Protein AF-A0A5B9FRE2-F1 (afdb_monomer_lite)

Radius of gyration: 11.08 Å; chains: 1; bounding box: 24×25×24 Å

Secondary structure (DSSP, 8-state):
-BPPHHHHHHHHTT-TTHHHHHHHHHT-SS--B--HHHHHHHHHHHHT-

Sequence (49 aa):
MFIDSSALVEILTDAPRRQDLLDRMANSPTRFSTSATVIYETTVVISSR

Foldseek 3Di:
DEDALVLVLCLVVVHPCNVVSVVCVVPDPDDYDYDPVRVVSNVCVVVVD

pLDDT: mean 92.97, std 4.55, range [66.62, 97.0]

Structure (mmCIF, N/CA/C/O backbone):
data_AF-A0A5B9FRE2-F1
#
_entry.id   AF-A0A5B9FRE2-F1
#
loop_
_atom_site.group_PDB
_atom_site.id
_atom_site.type_symbol
_atom_site.label_atom_id
_atom_site.label_alt_id
_atom_site.label_comp_id
_atom_site.label_asym_id
_atom_site.label_entity_id
_atom_site.label_seq_id
_atom_site.pdbx_PDB_ins_code
_atom_site.Cartn_x
_atom_site.Cartn_y
_atom_site.Cartn_z
_atom_site.occupancy
_atom_site.B_iso_or_equiv
_atom_site.auth_seq_id
_atom_site.auth_comp_id
_atom_site.auth_asym_id
_atom_site.auth_atom_id
_atom_site.pdbx_PDB_model_num
ATOM 1 N N . MET A 1 1 ? 11.506 -1.938 -5.768 1.00 87.06 1 MET A N 1
ATOM 2 C CA . MET A 1 1 ? 11.301 -1.366 -4.417 1.00 87.06 1 MET A CA 1
ATOM 3 C C . MET A 1 1 ? 10.152 -2.091 -3.719 1.00 87.06 1 MET A C 1
ATOM 5 O O . MET A 1 1 ? 9.158 -2.385 -4.377 1.00 87.06 1 MET A O 1
ATOM 9 N N . PHE A 1 2 ? 10.282 -2.409 -2.428 1.00 91.62 2 PHE A N 1
ATOM 10 C CA . PHE A 1 2 ? 9.178 -2.957 -1.628 1.00 91.62 2 PHE A CA 1
ATOM 11 C C . PHE A 1 2 ? 8.449 -1.819 -0.904 1.00 91.62 2 PHE A C 1
ATOM 13 O O . PHE A 1 2 ? 9.110 -0.929 -0.370 1.00 91.62 2 PHE A O 1
ATOM 20 N N . ILE A 1 3 ? 7.117 -1.830 -0.925 1.00 93.69 3 ILE A N 1
ATOM 21 C CA . ILE A 1 3 ? 6.272 -0.849 -0.239 1.00 93.69 3 ILE A CA 1
ATOM 22 C C . ILE A 1 3 ? 5.734 -1.486 1.039 1.00 93.69 3 ILE A C 1
ATOM 24 O O . ILE A 1 3 ? 5.056 -2.514 0.980 1.00 93.69 3 ILE A O 1
ATOM 28 N N . ASP A 1 4 ? 6.041 -0.848 2.162 1.00 94.44 4 ASP A N 1
ATOM 29 C CA . ASP A 1 4 ? 5.616 -1.246 3.501 1.00 94.44 4 ASP A CA 1
ATOM 30 C C . ASP A 1 4 ? 4.265 -0.619 3.900 1.00 94.44 4 ASP A C 1
ATOM 32 O O . ASP A 1 4 ? 3.829 0.377 3.311 1.00 94.44 4 ASP A O 1
ATOM 36 N N . SER A 1 5 ? 3.609 -1.187 4.916 1.00 94.44 5 SER A N 1
ATOM 37 C CA . SER A 1 5 ? 2.274 -0.772 5.367 1.00 94.44 5 SER A CA 1
ATOM 38 C C . SER A 1 5 ? 2.257 0.668 5.876 1.00 94.44 5 SER A C 1
ATOM 40 O O . SER A 1 5 ? 1.304 1.399 5.607 1.00 94.44 5 SER A O 1
ATOM 42 N N . SER A 1 6 ? 3.340 1.112 6.519 1.00 94.19 6 SER A N 1
ATOM 43 C CA . SER A 1 6 ? 3.537 2.492 6.980 1.00 94.19 6 SER A CA 1
ATOM 44 C C . SER A 1 6 ? 3.447 3.525 5.847 1.00 94.19 6 SER A C 1
ATOM 46 O O . SER A 1 6 ? 2.726 4.516 5.966 1.00 94.19 6 SER A O 1
ATOM 48 N N . ALA A 1 7 ? 4.115 3.262 4.721 1.00 94.38 7 ALA A N 1
ATOM 49 C CA . ALA A 1 7 ? 4.096 4.137 3.552 1.00 94.38 7 ALA A CA 1
ATOM 50 C C . A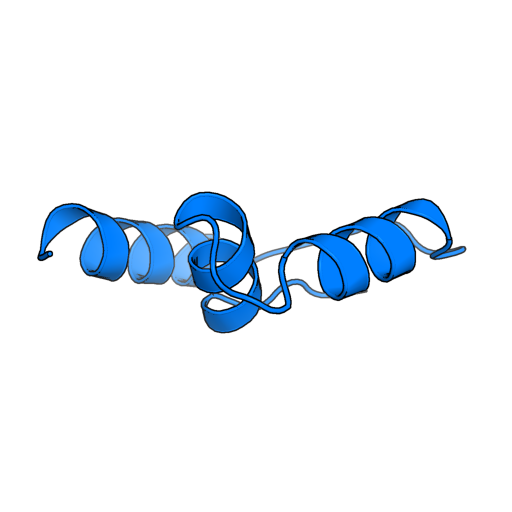LA A 1 7 ? 2.713 4.171 2.887 1.00 94.38 7 ALA A C 1
ATOM 52 O O . ALA A 1 7 ? 2.257 5.235 2.472 1.00 94.38 7 ALA A O 1
ATOM 53 N N . LEU A 1 8 ? 2.024 3.025 2.813 1.00 94.81 8 LEU A N 1
ATOM 54 C CA . LEU A 1 8 ? 0.659 2.970 2.283 1.00 94.81 8 LEU A CA 1
ATOM 55 C C . LEU A 1 8 ? -0.322 3.749 3.162 1.00 94.81 8 LEU A C 1
ATOM 57 O O . LEU A 1 8 ? -1.133 4.499 2.630 1.00 94.81 8 LEU A O 1
ATOM 61 N N . VAL A 1 9 ? -0.235 3.614 4.488 1.00 95.06 9 VAL A N 1
ATOM 62 C CA . VAL A 1 9 ? -1.073 4.387 5.416 1.00 95.06 9 VAL A CA 1
ATOM 63 C C . VAL A 1 9 ? -0.814 5.879 5.236 1.00 95.06 9 VAL A C 1
ATOM 65 O O . VAL A 1 9 ? -1.760 6.632 5.049 1.00 95.06 9 VAL A O 1
ATOM 68 N N . GLU A 1 10 ? 0.448 6.307 5.218 1.00 95.19 10 GLU A N 1
ATOM 69 C CA . GLU A 1 10 ? 0.799 7.722 5.071 1.00 95.19 10 GLU A CA 1
ATOM 70 C C . GLU A 1 10 ? 0.277 8.328 3.758 1.00 95.19 10 GLU A C 1
ATOM 72 O O . GLU A 1 10 ? -0.245 9.446 3.758 1.00 95.19 10 GLU A O 1
ATOM 77 N N . ILE A 1 11 ? 0.350 7.571 2.658 1.00 94.31 11 ILE A N 1
ATOM 78 C CA . ILE A 1 11 ? -0.192 7.994 1.364 1.00 94.31 11 ILE A CA 1
ATOM 79 C C . ILE A 1 11 ? -1.722 8.073 1.393 1.00 94.31 11 ILE A C 1
ATOM 81 O O . ILE A 1 11 ? -2.287 9.052 0.911 1.00 94.31 11 ILE A O 1
ATOM 85 N N . LEU A 1 12 ? -2.388 7.053 1.937 1.00 93.56 12 LEU A N 1
ATOM 86 C CA . LEU A 1 12 ? -3.846 6.920 1.898 1.00 93.56 12 LEU A CA 1
ATOM 87 C C . LEU A 1 12 ? -4.572 7.808 2.919 1.00 93.56 12 LEU A C 1
ATOM 89 O O . LEU A 1 12 ? -5.758 8.068 2.743 1.00 93.56 12 LEU A O 1
ATOM 93 N N . THR A 1 13 ? -3.890 8.281 3.966 1.00 93.62 13 THR A N 1
ATOM 94 C CA . THR A 1 13 ? -4.470 9.175 4.9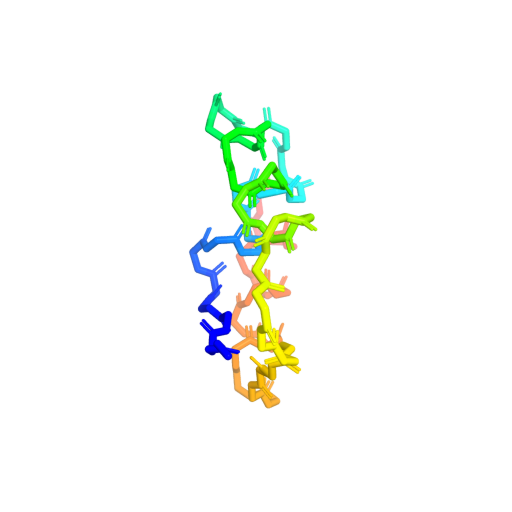84 1.00 93.62 13 THR A CA 1
ATOM 95 C C . THR A 1 13 ? -4.073 10.643 4.813 1.00 93.62 13 THR A C 1
ATOM 97 O O . THR A 1 13 ? -4.186 11.404 5.771 1.00 93.62 13 THR A O 1
ATOM 100 N N . ASP A 1 14 ? -3.542 11.038 3.651 1.00 88.94 14 ASP A N 1
ATOM 101 C CA . ASP A 1 14 ? -3.082 12.408 3.369 1.00 88.94 14 ASP A CA 1
ATOM 102 C C . ASP A 1 14 ? -2.126 12.988 4.427 1.00 88.94 14 ASP A C 1
ATOM 104 O O . ASP A 1 14 ? -2.141 14.180 4.743 1.00 88.94 14 ASP A O 1
ATOM 108 N N . ALA A 1 15 ? -1.265 12.137 4.988 1.00 91.50 15 ALA A N 1
ATOM 109 C CA . ALA A 1 15 ? -0.322 12.554 6.015 1.00 91.50 15 ALA A CA 1
ATOM 110 C C . ALA A 1 15 ? 0.839 13.389 5.421 1.00 91.50 15 ALA A C 1
ATOM 112 O O . ALA A 1 15 ? 1.086 1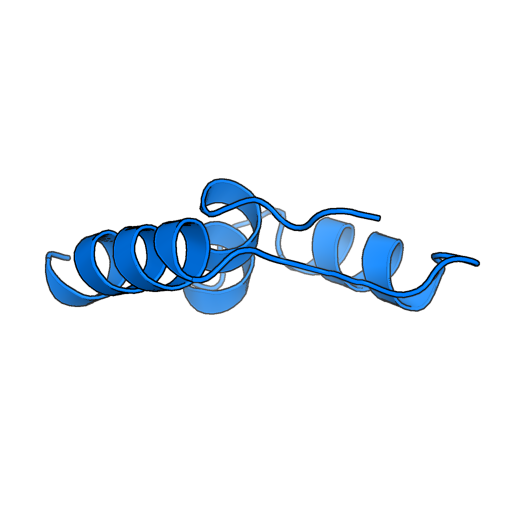3.358 4.210 1.00 91.50 15 ALA A O 1
ATOM 113 N N . PRO A 1 16 ? 1.572 14.160 6.252 1.00 93.38 16 PRO A N 1
ATOM 114 C CA . PRO A 1 16 ? 2.464 15.222 5.779 1.00 93.38 16 PRO A CA 1
ATOM 115 C C . PRO A 1 16 ? 3.533 14.803 4.761 1.00 93.38 16 PRO A C 1
ATOM 117 O O . PRO A 1 16 ? 3.916 15.624 3.928 1.00 93.38 16 PRO A O 1
ATOM 120 N N . ARG A 1 17 ? 4.022 13.553 4.786 1.00 93.12 17 ARG A N 1
ATOM 121 C CA . ARG A 1 17 ? 5.062 13.089 3.848 1.00 93.12 17 ARG A CA 1
ATOM 122 C C . ARG A 1 17 ? 4.504 12.374 2.620 1.00 93.12 17 ARG A C 1
ATOM 124 O O . ARG A 1 17 ? 5.292 11.862 1.827 1.00 93.12 17 ARG A O 1
ATOM 131 N N . ARG A 1 18 ? 3.180 12.369 2.407 1.00 94.31 18 ARG A N 1
ATOM 132 C CA . ARG A 1 18 ? 2.545 11.750 1.230 1.00 94.31 18 ARG A CA 1
ATOM 133 C C . ARG A 1 18 ? 3.226 12.172 -0.071 1.00 94.31 18 ARG A C 1
ATOM 135 O O . ARG A 1 18 ? 3.538 11.316 -0.891 1.00 94.31 18 ARG A O 1
ATOM 142 N N . GLN A 1 19 ? 3.456 13.473 -0.263 1.00 94.38 19 GLN A N 1
ATOM 143 C CA . GLN A 1 19 ? 4.013 13.978 -1.520 1.00 94.38 19 GLN A CA 1
ATOM 144 C C . GLN A 1 19 ? 5.455 13.498 -1.741 1.00 94.38 19 GLN A C 1
ATOM 146 O O . GLN A 1 19 ? 5.755 13.001 -2.816 1.00 94.38 19 GLN A O 1
ATOM 151 N N . ASP A 1 20 ? 6.303 13.534 -0.707 1.00 94.50 20 ASP A N 1
ATOM 152 C CA . ASP A 1 20 ? 7.677 13.008 -0.771 1.00 94.50 20 ASP A CA 1
ATOM 153 C C . ASP A 1 20 ? 7.698 11.514 -1.135 1.00 94.50 20 ASP A C 1
ATOM 155 O O . ASP A 1 20 ? 8.482 11.074 -1.977 1.00 94.50 20 ASP A O 1
ATOM 159 N N . LEU A 1 21 ? 6.792 10.720 -0.555 1.00 93.12 21 LEU A N 1
ATOM 160 C CA . LEU A 1 21 ? 6.674 9.295 -0.870 1.00 93.12 21 LEU A CA 1
ATOM 161 C C . LEU A 1 21 ? 6.213 9.057 -2.313 1.00 93.12 21 LEU A C 1
ATOM 163 O O . LEU A 1 21 ? 6.795 8.218 -3.005 1.00 93.12 21 LEU A O 1
ATOM 167 N N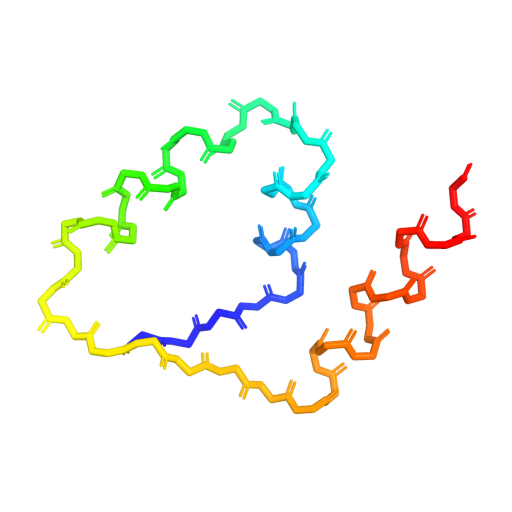 . LEU A 1 22 ? 5.211 9.803 -2.781 1.00 93.44 22 LEU A N 1
ATOM 168 C CA . LEU A 1 22 ? 4.724 9.710 -4.159 1.00 93.44 22 LEU A CA 1
ATOM 169 C C . LEU A 1 22 ? 5.789 10.152 -5.164 1.00 93.44 22 LEU A C 1
ATOM 171 O O . LEU A 1 22 ? 5.972 9.478 -6.175 1.00 93.44 22 LEU A O 1
ATOM 175 N N . ASP A 1 23 ? 6.545 11.208 -4.869 1.00 94.38 23 ASP A N 1
ATOM 176 C CA . ASP A 1 23 ? 7.631 11.689 -5.723 1.00 94.38 23 ASP A CA 1
ATOM 177 C C . ASP A 1 23 ? 8.775 10.666 -5.788 1.00 94.38 23 ASP A C 1
ATOM 179 O O . ASP A 1 23 ? 9.322 10.393 -6.860 1.00 94.38 23 ASP A O 1
ATOM 183 N N . ARG A 1 24 ? 9.111 10.020 -4.665 1.00 90.94 24 ARG A N 1
ATOM 184 C CA . ARG A 1 24 ? 10.094 8.923 -4.633 1.00 90.94 24 ARG A CA 1
ATOM 185 C C . ARG A 1 24 ? 9.635 7.705 -5.428 1.00 90.94 24 ARG A C 1
ATOM 187 O O . ARG A 1 24 ? 10.465 7.042 -6.049 1.00 90.94 24 ARG A O 1
ATOM 194 N N . MET A 1 25 ? 8.338 7.404 -5.417 1.00 90.88 25 MET A N 1
ATOM 195 C CA . MET A 1 25 ? 7.764 6.351 -6.252 1.00 90.88 25 MET A CA 1
ATOM 196 C C . MET A 1 25 ? 7.771 6.760 -7.732 1.00 90.88 25 MET A C 1
ATOM 198 O O . MET A 1 25 ? 8.242 6.003 -8.571 1.00 90.88 25 MET A O 1
ATOM 202 N N . ALA A 1 26 ? 7.355 7.973 -8.080 1.00 92.00 26 ALA A N 1
ATOM 203 C CA . ALA A 1 26 ? 7.356 8.441 -9.467 1.00 92.00 26 ALA A CA 1
ATOM 204 C C . ALA A 1 26 ? 8.760 8.411 -10.101 1.00 92.00 26 ALA A C 1
ATOM 206 O O . ALA A 1 26 ? 8.904 8.069 -11.272 1.00 92.00 26 ALA A O 1
ATOM 207 N N . ASN A 1 27 ? 9.795 8.710 -9.312 1.00 92.81 27 ASN A N 1
ATOM 208 C CA . ASN A 1 27 ? 11.183 8.745 -9.769 1.00 92.81 27 ASN A CA 1
ATOM 209 C C . ASN A 1 27 ? 11.948 7.422 -9.567 1.00 92.81 27 ASN A C 1
ATOM 211 O O . ASN A 1 27 ? 13.146 7.360 -9.851 1.00 92.81 27 ASN A O 1
ATOM 215 N N . SER A 1 28 ? 11.311 6.357 -9.062 1.00 89.25 28 SER A N 1
ATOM 216 C CA . SER A 1 28 ? 12.021 5.096 -8.834 1.00 89.25 28 SER A CA 1
ATOM 217 C C . SER A 1 28 ? 12.295 4.377 -10.159 1.00 89.25 28 SER A C 1
ATOM 219 O O . SER A 1 28 ? 11.360 4.079 -10.901 1.00 89.25 28 SER A O 1
ATOM 221 N N . PRO A 1 29 ? 13.546 3.970 -10.436 1.00 88.69 29 PRO A N 1
ATOM 222 C CA . PRO A 1 29 ? 13.874 3.205 -11.639 1.00 88.69 29 PRO A CA 1
ATOM 223 C C . PRO A 1 29 ? 13.441 1.730 -11.550 1.00 88.69 29 PRO A C 1
ATOM 225 O O . PRO A 1 29 ? 13.644 0.965 -12.491 1.00 88.69 29 PRO A O 1
ATOM 228 N N . THR A 1 30 ? 12.879 1.292 -10.416 1.00 89.31 30 THR A N 1
ATOM 229 C CA . THR A 1 30 ? 12.515 -0.111 -10.168 1.00 89.31 30 THR A CA 1
ATOM 230 C C . THR A 1 30 ? 11.015 -0.276 -9.974 1.00 89.31 30 THR A C 1
ATOM 232 O O . THR A 1 30 ? 10.366 0.579 -9.380 1.00 89.31 30 THR A O 1
ATOM 235 N N . ARG A 1 31 ? 10.468 -1.422 -10.403 1.00 88.25 31 ARG A N 1
ATOM 236 C CA . ARG A 1 31 ? 9.064 -1.768 -10.139 1.00 88.25 31 ARG A CA 1
ATOM 237 C C . ARG A 1 31 ? 8.778 -1.848 -8.639 1.00 88.25 31 ARG A C 1
ATOM 239 O O . ARG A 1 31 ? 9.641 -2.232 -7.839 1.00 88.25 31 ARG A O 1
ATOM 246 N N . PHE A 1 32 ? 7.539 -1.533 -8.285 1.00 90.56 32 PHE A N 1
ATOM 247 C CA . PHE A 1 32 ? 7.024 -1.668 -6.930 1.00 90.56 32 PHE A CA 1
ATOM 248 C C . PHE A 1 32 ? 6.456 -3.057 -6.693 1.00 90.56 32 PHE A C 1
ATOM 250 O O . PHE A 1 32 ? 5.895 -3.683 -7.590 1.00 90.56 32 PHE A O 1
ATOM 257 N N . SER A 1 33 ? 6.598 -3.521 -5.463 1.00 93.44 33 SER A N 1
ATOM 258 C CA . SER A 1 33 ? 5.968 -4.740 -4.977 1.00 93.44 33 SER A CA 1
ATOM 259 C C . SER A 1 33 ? 5.543 -4.529 -3.534 1.00 93.44 33 SER A C 1
ATOM 261 O O . SER A 1 33 ? 6.141 -3.727 -2.818 1.00 93.44 33 SER A O 1
ATOM 263 N N . THR A 1 34 ? 4.513 -5.246 -3.119 1.00 94.88 34 THR A N 1
ATOM 264 C CA . THR A 1 34 ? 4.080 -5.325 -1.727 1.00 94.88 34 THR A CA 1
ATOM 265 C C . THR A 1 34 ? 3.575 -6.742 -1.457 1.00 94.88 34 THR A C 1
ATOM 267 O O . THR A 1 34 ? 3.410 -7.523 -2.399 1.00 94.88 34 THR A O 1
ATOM 270 N N . SER A 1 35 ? 3.377 -7.102 -0.190 1.00 96.19 35 SER A N 1
ATOM 271 C CA . SER A 1 35 ? 2.864 -8.419 0.197 1.00 96.19 35 SER A CA 1
ATOM 272 C C . SER A 1 35 ? 1.379 -8.351 0.559 1.00 96.19 35 SER A C 1
ATOM 274 O O . SER A 1 35 ? 0.866 -7.306 0.956 1.00 96.19 35 SER A O 1
ATOM 276 N N . ALA A 1 36 ? 0.682 -9.486 0.467 1.00 96.75 36 ALA A N 1
ATOM 277 C CA . ALA A 1 36 ? -0.711 -9.580 0.907 1.00 96.75 36 ALA A CA 1
ATOM 278 C C . ALA A 1 36 ? -0.876 -9.230 2.399 1.00 96.75 36 ALA A C 1
ATOM 280 O O . ALA A 1 36 ? -1.863 -8.605 2.778 1.00 96.75 36 ALA A O 1
ATOM 281 N N . THR A 1 37 ? 0.112 -9.575 3.232 1.00 96.94 37 THR A N 1
ATOM 282 C CA . THR A 1 37 ? 0.139 -9.217 4.657 1.00 96.94 37 THR A CA 1
ATOM 283 C C . THR A 1 37 ? 0.181 -7.706 4.854 1.00 96.94 37 THR A C 1
ATOM 285 O O . TH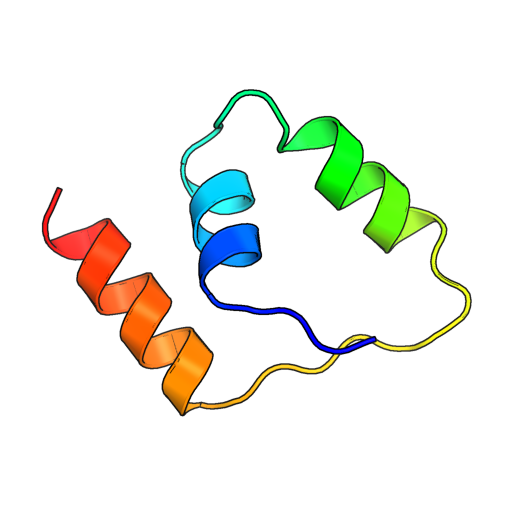R A 1 37 ? -0.606 -7.181 5.631 1.00 96.94 37 THR A O 1
ATOM 288 N N . VAL A 1 38 ? 1.029 -6.999 4.101 1.00 97.00 38 VAL A N 1
ATOM 289 C CA . VAL A 1 38 ? 1.116 -5.532 4.163 1.00 97.00 38 VAL A CA 1
ATOM 290 C C . VAL A 1 38 ? -0.218 -4.886 3.778 1.00 97.00 38 VAL A C 1
ATOM 292 O O . VAL A 1 38 ? -0.672 -3.965 4.451 1.00 97.00 38 VAL A O 1
ATOM 295 N N . ILE A 1 39 ? -0.896 -5.406 2.748 1.00 96.31 39 ILE A N 1
ATOM 296 C CA . ILE A 1 39 ? -2.231 -4.924 2.354 1.00 96.31 39 ILE A CA 1
ATOM 297 C C . ILE A 1 39 ? -3.246 -5.125 3.490 1.00 96.31 39 ILE A C 1
ATOM 299 O O . ILE A 1 39 ? -4.029 -4.218 3.787 1.00 96.31 39 ILE A O 1
ATOM 303 N N . TYR A 1 40 ? -3.232 -6.293 4.139 1.00 96.81 40 TYR A N 1
ATOM 304 C CA . TYR A 1 40 ? -4.101 -6.579 5.280 1.00 96.81 40 TYR A CA 1
ATOM 305 C C . TYR A 1 40 ? -3.835 -5.619 6.447 1.00 96.81 40 TYR A C 1
ATOM 307 O O . TYR A 1 40 ? -4.770 -4.999 6.949 1.00 96.81 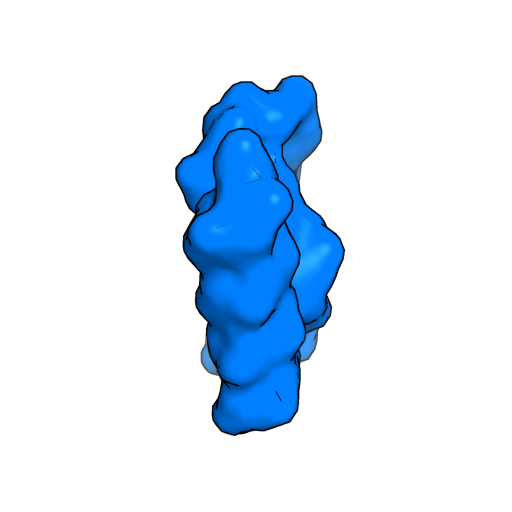40 TYR A O 1
ATOM 315 N N . GLU A 1 41 ? -2.572 -5.433 6.833 1.00 96.94 41 GLU A N 1
ATOM 316 C CA . GLU A 1 41 ? -2.173 -4.509 7.901 1.00 96.94 41 GLU A CA 1
ATOM 317 C C . GLU A 1 41 ? -2.636 -3.078 7.623 1.00 96.94 41 GLU A C 1
ATOM 319 O O . GLU A 1 41 ? -3.284 -2.461 8.469 1.00 96.94 41 GLU A O 1
ATOM 324 N N . THR A 1 42 ? -2.373 -2.562 6.419 1.00 96.62 42 THR A N 1
ATOM 325 C CA . THR A 1 42 ? -2.835 -1.232 6.004 1.00 96.62 42 THR A CA 1
ATOM 326 C C . THR A 1 42 ? -4.357 -1.119 6.098 1.00 96.62 42 THR A C 1
ATOM 328 O O . THR A 1 42 ? -4.866 -0.121 6.607 1.00 96.62 42 THR A O 1
ATOM 331 N N . THR A 1 43 ? -5.092 -2.146 5.664 1.00 95.88 43 THR A N 1
ATOM 332 C CA . THR A 1 43 ? -6.562 -2.166 5.721 1.00 95.88 43 THR A CA 1
ATOM 333 C C . THR A 1 43 ? -7.070 -2.108 7.161 1.00 95.88 43 THR A C 1
ATOM 335 O O . THR A 1 43 ? -7.961 -1.314 7.465 1.00 95.88 43 THR A O 1
ATOM 338 N N . VAL A 1 44 ? -6.491 -2.903 8.066 1.00 96.25 44 VAL A N 1
ATOM 339 C CA . VAL A 1 44 ? -6.848 -2.894 9.493 1.00 96.25 44 VAL A CA 1
ATOM 340 C C . VAL A 1 44 ? -6.583 -1.520 10.105 1.00 96.25 44 VAL A C 1
ATOM 342 O O . VAL A 1 44 ? -7.446 -0.989 10.798 1.00 96.25 44 VAL A O 1
ATOM 345 N N . VAL A 1 45 ? -5.436 -0.900 9.817 1.00 95.25 45 VAL A N 1
ATOM 346 C CA . VAL A 1 45 ? -5.093 0.423 10.365 1.00 95.25 45 VAL A CA 1
ATOM 347 C C . VAL A 1 45 ? -6.029 1.517 9.853 1.00 95.25 45 VAL A C 1
ATOM 349 O O . VAL A 1 45 ? -6.442 2.369 10.633 1.00 95.25 45 VAL A O 1
ATOM 352 N N . ILE A 1 46 ? -6.375 1.513 8.564 1.00 94.25 46 ILE A N 1
ATOM 353 C CA . ILE A 1 46 ? -7.261 2.533 7.984 1.00 94.25 46 ILE A CA 1
ATOM 354 C C . ILE A 1 46 ? -8.702 2.364 8.477 1.00 94.25 46 ILE A C 1
ATOM 356 O O . ILE A 1 46 ? -9.352 3.355 8.783 1.00 94.25 46 ILE A O 1
ATOM 360 N N . SER A 1 47 ? -9.198 1.129 8.576 1.00 94.75 47 SER A N 1
ATOM 361 C CA . SER A 1 47 ? -10.586 0.850 8.983 1.00 94.75 47 SER A CA 1
ATOM 362 C C . SER A 1 47 ? -10.856 0.960 10.487 1.00 94.75 47 SER A C 1
ATOM 364 O O . SER A 1 47 ? -12.017 0.996 10.884 1.00 94.75 47 SER A O 1
ATOM 366 N N . SER A 1 48 ? -9.815 0.992 11.323 1.00 90.50 48 SER A N 1
ATOM 367 C CA . SER A 1 48 ? -9.928 1.109 12.788 1.00 90.50 48 SER A CA 1
ATOM 368 C C . SER A 1 48 ? -9.742 2.535 13.323 1.00 90.50 48 SER A C 1
ATOM 370 O O . SER A 1 48 ? -9.754 2.733 14.539 1.00 90.50 48 SER A O 1
ATOM 372 N N . ARG A 1 49 ? -9.561 3.513 12.433 1.00 66.62 49 ARG A N 1
ATOM 373 C CA . ARG A 1 49 ? -9.528 4.946 12.748 1.00 66.62 49 ARG A CA 1
ATOM 374 C C . ARG A 1 49 ? -10.906 5.569 12.590 1.00 66.62 49 ARG A C 1
ATOM 376 O O . ARG A 1 49 ? -11.188 6.494 13.380 1.00 66.62 49 ARG A O 1
#